Protein AF-A0A9P5PRH1-F1 (afdb_monomer)

Mean predicted aligned error: 8.96 Å

Secondary structure (DSSP, 8-state):
-PPPPSSS--EEEE-SGGG-EEEEEETTEEEEEEE-SSS-EEEEHHHHHHHHHHHHHHSS-TT--S-EEEE-TTSSEEEEEEE---

Solvent-accessible surface area (backbone atoms only — not comparable to full-atom values): 5072 Å² total; per-residue (Å²): 136,88,85,77,74,97,46,99,70,53,56,49,77,33,37,37,84,93,55,11,63,46,80,50,75,56,95,64,33,39,31,43,37,39,44,67,37,95,56,71,44,76,46,45,52,64,61,49,50,53,49,48,64,55,43,56,69,62,13,46,40,103,73,81,37,78,31,43,76,50,64,44,96,87,57,42,33,37,41,39,38,34,57,64,79,125

Foldseek 3Di:
DDDDDPDPQQKDKQQDDPRQWDWDDDDQKIKIKGFQDPGIDIDGNSVVNVCCVVQVVVCCDVPRRQWDKDADPVRRMIMTIGGNPD

Structure (mmCIF, N/CA/C/O backbone):
data_AF-A0A9P5PRH1-F1
#
_entry.id   AF-A0A9P5PRH1-F1
#
loop_
_atom_site.group_PDB
_atom_site.id
_atom_site.type_symbol
_atom_site.label_atom_id
_atom_site.label_alt_id
_atom_site.l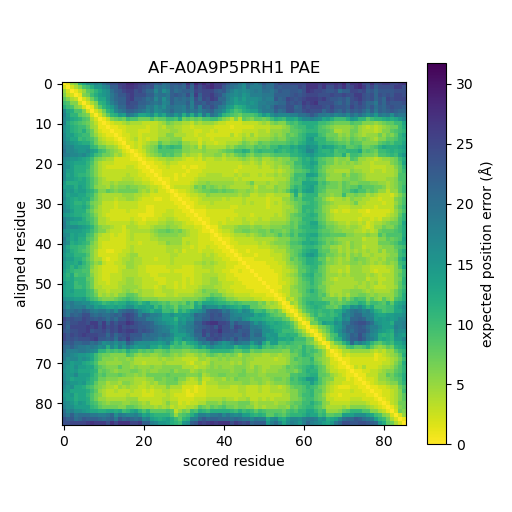abel_comp_id
_atom_site.label_asym_id
_atom_site.label_entity_id
_atom_site.label_seq_id
_atom_site.pdbx_PDB_ins_code
_atom_site.Cartn_x
_atom_site.Cartn_y
_atom_site.Cartn_z
_atom_site.occupancy
_atom_site.B_iso_or_equiv
_atom_site.auth_seq_id
_atom_site.auth_comp_id
_atom_site.auth_asym_id
_atom_site.auth_atom_id
_atom_site.pdbx_PDB_model_num
ATOM 1 N N . MET A 1 1 ? -21.847 -2.197 3.373 1.00 34.06 1 MET A N 1
ATOM 2 C CA . MET A 1 1 ? -21.938 -1.237 2.251 1.00 34.06 1 MET A CA 1
ATOM 3 C C . MET A 1 1 ? -20.530 -1.060 1.711 1.00 34.06 1 MET A C 1
ATOM 5 O O . MET A 1 1 ? -19.686 -0.590 2.460 1.00 34.06 1 MET A O 1
ATOM 9 N N . ARG A 1 2 ? -20.253 -1.540 0.492 1.00 45.53 2 ARG A N 1
ATOM 10 C CA . ARG A 1 2 ? -18.961 -1.367 -0.191 1.00 45.53 2 ARG A CA 1
ATOM 11 C C . ARG A 1 2 ? -19.085 -0.106 -1.048 1.00 45.53 2 ARG A C 1
ATOM 13 O O . ARG A 1 2 ? -19.997 -0.032 -1.867 1.00 45.53 2 ARG A O 1
ATOM 20 N N . PHE A 1 3 ? -18.262 0.902 -0.782 1.00 44.81 3 PHE A N 1
ATOM 21 C CA . PHE A 1 3 ? -18.227 2.134 -1.569 1.00 44.81 3 PHE A CA 1
ATOM 22 C C . PHE A 1 3 ? -17.288 1.917 -2.759 1.00 44.81 3 PHE A C 1
ATOM 24 O O . PHE A 1 3 ? -16.198 1.383 -2.575 1.00 44.81 3 PHE A O 1
ATOM 31 N N . PHE A 1 4 ? -17.725 2.298 -3.959 1.00 43.03 4 PHE A N 1
ATOM 32 C CA . PHE A 1 4 ? -16.907 2.273 -5.171 1.00 43.03 4 PHE A CA 1
ATOM 33 C C . PHE A 1 4 ? -16.308 3.665 -5.394 1.00 43.03 4 PHE A C 1
ATOM 35 O O . PHE A 1 4 ? -17.022 4.664 -5.266 1.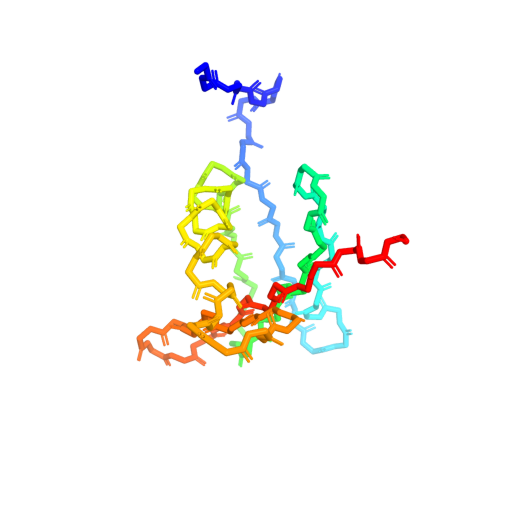00 43.03 4 PHE A O 1
ATOM 42 N N . GLY A 1 5 ? -15.011 3.730 -5.703 1.00 46.22 5 GLY A N 1
ATOM 43 C CA . GLY A 1 5 ? -14.365 4.955 -6.164 1.00 46.22 5 GLY A CA 1
ATOM 44 C C . GLY A 1 5 ? -14.999 5.429 -7.474 1.00 46.22 5 GLY A C 1
ATOM 45 O O . GLY A 1 5 ? -15.351 4.624 -8.329 1.00 46.22 5 GLY A O 1
ATOM 46 N N . GLN A 1 6 ? -15.178 6.743 -7.630 1.00 46.53 6 GLN A N 1
ATOM 47 C CA . GLN A 1 6 ? -15.852 7.359 -8.785 1.00 46.53 6 GLN A CA 1
ATOM 48 C C . GLN A 1 6 ? -15.031 7.286 -10.093 1.00 46.53 6 GLN A C 1
ATOM 50 O O . GLN A 1 6 ? -15.498 7.742 -11.133 1.00 46.53 6 GLN A O 1
ATOM 55 N N . ASN A 1 7 ? -13.816 6.735 -10.061 1.00 49.69 7 ASN A N 1
ATOM 56 C CA . ASN A 1 7 ? -12.903 6.719 -11.198 1.00 49.69 7 ASN A CA 1
ATOM 57 C C . ASN A 1 7 ? -12.696 5.282 -11.691 1.00 49.69 7 ASN A C 1
ATOM 59 O O . ASN A 1 7 ? -12.288 4.427 -10.913 1.00 49.69 7 ASN A O 1
ATOM 63 N N . ASP A 1 8 ? -12.900 5.046 -12.992 1.00 50.91 8 ASP A N 1
ATOM 64 C CA . ASP A 1 8 ? -12.645 3.757 -13.668 1.00 50.91 8 ASP A CA 1
ATOM 65 C C . ASP A 1 8 ? -11.171 3.292 -13.573 1.00 50.91 8 ASP A C 1
ATOM 67 O O . ASP A 1 8 ? -10.865 2.133 -13.838 1.00 50.91 8 ASP A O 1
ATOM 71 N N . ASN A 1 9 ? -10.262 4.181 -13.148 1.00 60.09 9 ASN A N 1
ATOM 72 C CA . ASN A 1 9 ? -8.882 3.875 -12.771 1.00 60.09 9 ASN A CA 1
ATOM 73 C C . ASN A 1 9 ? -8.743 3.898 -11.241 1.00 60.09 9 ASN A C 1
ATOM 75 O O . ASN A 1 9 ? -8.217 4.856 -10.670 1.00 60.09 9 ASN A O 1
ATOM 79 N N . ASP A 1 10 ? -9.225 2.846 -10.578 1.00 75.81 10 ASP A N 1
ATOM 80 C CA . ASP A 1 10 ? -9.179 2.671 -9.116 1.00 75.81 10 ASP A CA 1
ATOM 81 C C . ASP A 1 10 ? -7.784 2.251 -8.618 1.00 75.81 10 ASP A C 1
ATOM 83 O O . ASP A 1 10 ? -7.639 1.398 -7.748 1.00 75.81 10 ASP A O 1
ATOM 87 N N . THR A 1 11 ? -6.732 2.833 -9.190 1.00 82.19 11 THR A N 1
ATOM 88 C CA . THR A 1 11 ? -5.339 2.526 -8.863 1.00 82.19 11 THR A CA 1
ATOM 89 C C . THR A 1 11 ? -4.557 3.793 -8.564 1.00 82.19 11 THR A C 1
ATOM 91 O O . THR A 1 11 ? -4.753 4.817 -9.222 1.00 82.19 11 THR A O 1
ATOM 94 N N . PHE A 1 12 ? -3.608 3.704 -7.641 1.00 83.25 12 PHE A N 1
ATOM 95 C CA . PHE A 1 12 ? -2.593 4.723 -7.407 1.00 83.25 12 PHE A CA 1
ATOM 96 C C . PHE A 1 12 ? -1.202 4.165 -7.681 1.00 83.25 12 PHE A C 1
ATOM 98 O O . PHE A 1 12 ? -0.943 2.976 -7.504 1.00 83.25 12 PHE A O 1
ATOM 105 N N . THR A 1 13 ? -0.302 5.041 -8.119 1.00 85.50 13 THR A N 1
ATOM 106 C CA . THR A 1 13 ? 1.101 4.692 -8.333 1.00 85.50 13 THR A CA 1
ATOM 107 C C . THR A 1 13 ? 1.919 5.114 -7.124 1.00 85.50 13 THR A C 1
ATOM 109 O O . THR A 1 13 ? 1.815 6.253 -6.662 1.00 85.50 13 THR A O 1
ATOM 112 N N . ILE A 1 14 ? 2.755 4.207 -6.634 1.00 86.44 14 ILE A N 1
ATOM 113 C CA . ILE A 1 14 ? 3.794 4.493 -5.656 1.00 86.44 14 ILE A CA 1
ATOM 114 C C . ILE A 1 14 ? 5.123 4.535 -6.407 1.00 86.44 14 ILE A C 1
ATOM 116 O O . ILE A 1 14 ? 5.556 3.538 -6.991 1.00 86.44 14 ILE A O 1
ATOM 120 N N . GLY A 1 15 ? 5.750 5.711 -6.404 1.00 87.62 15 GLY A N 1
ATOM 121 C CA . GLY A 1 15 ? 7.036 5.935 -7.054 1.00 87.62 15 GLY A CA 1
ATOM 122 C C . GLY A 1 15 ? 8.182 5.180 -6.378 1.00 87.62 15 GLY A C 1
ATOM 123 O O . GLY A 1 15 ? 7.981 4.348 -5.491 1.00 87.62 15 GLY A O 1
ATOM 124 N N . THR A 1 16 ? 9.410 5.490 -6.779 1.00 87.25 16 THR A N 1
ATOM 125 C CA . THR A 1 16 ? 10.631 4.901 -6.210 1.00 87.25 16 THR A CA 1
ATOM 126 C C . THR A 1 16 ? 11.572 5.983 -5.682 1.00 87.25 16 THR A C 1
ATOM 128 O O . THR A 1 16 ? 11.365 7.186 -5.877 1.00 87.25 16 THR A O 1
ATOM 131 N N . GLY A 1 17 ? 12.618 5.569 -4.961 1.00 82.12 17 GLY A N 1
ATOM 132 C CA . GLY A 1 17 ? 13.622 6.486 -4.423 1.00 82.12 17 GLY A CA 1
ATOM 133 C C . GLY A 1 17 ? 13.045 7.437 -3.371 1.00 82.12 17 GLY A C 1
ATOM 134 O O . GLY A 1 17 ? 12.590 6.995 -2.324 1.00 82.12 17 GLY A O 1
ATOM 135 N N . VAL A 1 18 ? 13.095 8.748 -3.632 1.00 77.00 18 VAL A N 1
ATOM 136 C CA . VAL A 1 18 ? 12.686 9.792 -2.668 1.00 77.00 18 VAL A CA 1
ATOM 137 C C . VAL A 1 18 ? 11.159 9.925 -2.561 1.00 77.00 18 VAL A C 1
ATOM 139 O O . VAL A 1 18 ? 10.654 10.300 -1.509 1.00 77.00 18 VAL A O 1
ATOM 142 N N . ASN A 1 19 ? 10.419 9.581 -3.622 1.00 80.69 19 ASN A N 1
ATOM 143 C CA . ASN A 1 19 ? 8.953 9.659 -3.674 1.00 80.69 19 ASN A CA 1
ATOM 144 C C . ASN A 1 19 ? 8.323 8.257 -3.630 1.00 80.69 19 ASN A C 1
ATOM 146 O O . ASN A 1 19 ? 7.424 7.941 -4.408 1.00 80.69 19 ASN A O 1
ATOM 150 N N . ASN A 1 20 ? 8.828 7.396 -2.745 1.00 89.31 20 ASN A N 1
ATOM 151 C CA . ASN A 1 20 ? 8.403 6.000 -2.628 1.00 89.31 20 ASN A CA 1
ATOM 152 C C . ASN A 1 20 ? 7.309 5.763 -1.578 1.00 89.31 20 ASN A C 1
ATOM 154 O O . ASN A 1 20 ? 7.055 4.621 -1.205 1.00 89.31 20 ASN A O 1
ATOM 158 N N . THR A 1 21 ? 6.701 6.826 -1.056 1.00 86.31 21 THR A N 1
ATOM 159 C CA . THR A 1 21 ? 5.721 6.742 0.028 1.00 86.31 21 THR A CA 1
ATOM 160 C C . THR A 1 21 ? 4.431 7.445 -0.369 1.00 86.31 21 THR A C 1
ATOM 162 O O . THR A 1 21 ? 4.464 8.565 -0.876 1.00 86.31 21 THR A O 1
ATOM 165 N N . VAL A 1 22 ? 3.296 6.801 -0.104 1.00 86.88 22 VAL A N 1
ATOM 166 C CA . VAL A 1 22 ? 1.956 7.372 -0.270 1.00 86.88 22 VAL A CA 1
ATOM 167 C C . VAL A 1 22 ? 1.223 7.277 1.060 1.00 86.88 22 VAL A C 1
ATOM 169 O O . VAL A 1 22 ? 1.207 6.229 1.705 1.00 86.88 22 VAL A O 1
ATOM 172 N N . MET A 1 23 ? 0.615 8.386 1.470 1.00 85.75 23 MET A N 1
ATOM 173 C CA . MET A 1 23 ? -0.190 8.466 2.680 1.00 85.75 23 MET A CA 1
ATOM 174 C C . MET A 1 23 ? -1.670 8.513 2.305 1.00 85.75 23 MET A C 1
ATOM 176 O O . MET A 1 23 ? -2.086 9.370 1.523 1.00 85.75 23 MET A O 1
ATOM 180 N N . LEU A 1 24 ? -2.458 7.590 2.854 1.00 82.81 24 LEU A N 1
ATOM 181 C CA . LEU A 1 24 ? -3.888 7.454 2.572 1.00 82.81 24 LEU A CA 1
ATOM 182 C C . LEU A 1 24 ? -4.669 7.300 3.873 1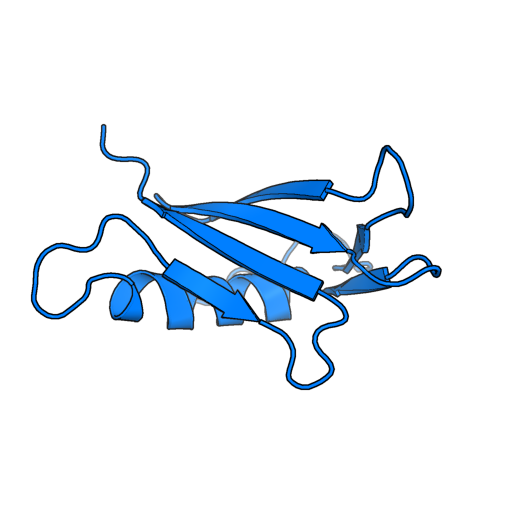.00 82.81 24 LEU A C 1
ATOM 184 O O . LEU A 1 24 ? -4.209 6.638 4.802 1.00 82.81 24 LEU A O 1
ATOM 188 N N . ALA A 1 25 ? -5.873 7.864 3.921 1.00 79.88 25 ALA A N 1
ATOM 189 C CA . ALA A 1 25 ? -6.770 7.751 5.064 1.00 79.88 25 ALA A CA 1
ATOM 190 C C . ALA A 1 25 ? -8.034 6.967 4.691 1.00 79.88 25 ALA A C 1
ATOM 192 O O . ALA A 1 25 ? -8.650 7.219 3.654 1.00 79.88 25 ALA A O 1
ATOM 193 N N . TYR A 1 26 ? -8.436 6.038 5.558 1.00 74.50 26 TYR A N 1
ATOM 194 C CA . TYR A 1 26 ? -9.672 5.268 5.435 1.00 74.50 26 TYR A CA 1
ATOM 195 C C . TYR A 1 26 ? -10.386 5.205 6.785 1.00 74.50 26 TYR A C 1
ATOM 197 O O . TYR A 1 26 ? -9.836 4.718 7.774 1.00 74.50 26 TYR A O 1
ATOM 205 N N . LYS A 1 27 ? -11.637 5.683 6.838 1.00 75.62 27 LYS A N 1
ATOM 206 C CA . LYS A 1 27 ? -12.406 5.842 8.088 1.00 75.62 27 LYS A CA 1
ATOM 207 C C . LYS A 1 27 ? -11.611 6.671 9.119 1.00 75.62 27 LYS A C 1
ATOM 209 O O . LYS A 1 27 ? -11.322 7.832 8.860 1.00 75.62 27 LYS A O 1
ATOM 214 N N . SER A 1 28 ? -11.273 6.086 10.270 1.00 73.31 28 SER A N 1
ATOM 215 C CA . SER A 1 28 ? -10.460 6.682 11.342 1.00 73.31 28 SER A CA 1
ATOM 216 C C . SER A 1 28 ? -8.995 6.221 11.323 1.00 73.31 28 SER A C 1
ATOM 218 O O . SER A 1 28 ? -8.262 6.454 12.284 1.00 73.31 28 SER A O 1
ATOM 220 N N . CYS A 1 29 ? -8.576 5.511 10.275 1.00 74.25 29 CYS A N 1
ATOM 221 C CA . CYS A 1 29 ? -7.225 4.983 10.136 1.00 74.25 29 CYS A CA 1
ATOM 222 C C . CYS A 1 29 ? -6.446 5.784 9.098 1.00 74.25 29 CYS A C 1
ATOM 224 O O . CYS A 1 29 ? -6.938 6.069 8.005 1.00 74.25 29 CYS A O 1
ATOM 226 N N . GLU A 1 30 ? -5.214 6.110 9.446 1.00 81.81 30 GLU A N 1
ATOM 227 C CA . GLU A 1 30 ? -4.223 6.692 8.558 1.00 81.81 30 GLU A CA 1
ATOM 228 C C . GLU A 1 30 ? -3.220 5.609 8.179 1.00 81.81 30 GLU A C 1
ATOM 230 O O . GLU A 1 30 ? -2.86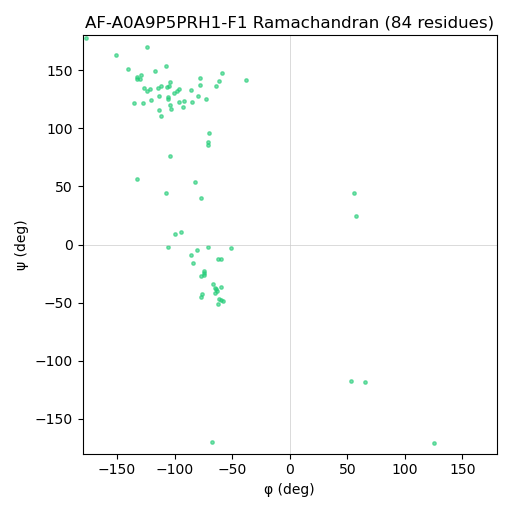5 4.769 9.006 1.00 81.81 30 GLU A O 1
ATOM 235 N N . THR A 1 31 ? -2.789 5.584 6.923 1.00 80.31 31 THR A N 1
ATOM 236 C CA . THR A 1 31 ? -1.875 4.558 6.435 1.00 80.31 31 THR A CA 1
ATOM 237 C C . THR A 1 31 ? -0.720 5.142 5.653 1.00 80.31 31 THR A C 1
ATOM 239 O O . THR A 1 31 ? -0.898 6.079 4.876 1.00 80.31 31 THR A O 1
ATOM 242 N N . PHE A 1 32 ? 0.447 4.535 5.836 1.00 86.31 32 PHE A N 1
ATOM 243 C CA . PHE A 1 32 ? 1.653 4.800 5.071 1.00 86.31 32 PHE A CA 1
ATOM 244 C C . PHE A 1 32 ? 1.954 3.576 4.219 1.00 86.31 32 PHE A C 1
ATOM 246 O O . PHE A 1 32 ? 2.304 2.519 4.746 1.00 86.31 32 PHE A O 1
ATOM 253 N N . TYR A 1 33 ? 1.798 3.719 2.908 1.00 87.12 33 TYR A N 1
ATOM 254 C CA . TYR A 1 33 ? 2.244 2.736 1.933 1.00 87.12 33 TYR A CA 1
ATOM 255 C C . TYR A 1 33 ? 3.655 3.109 1.494 1.00 87.12 33 TYR A C 1
ATOM 257 O O . TYR A 1 33 ? 3.861 4.212 0.985 1.00 87.12 33 TYR A O 1
ATOM 265 N N . VAL A 1 34 ? 4.611 2.195 1.638 1.00 89.06 34 VAL A N 1
ATOM 266 C CA . VAL A 1 34 ? 5.998 2.409 1.206 1.00 89.06 34 VAL A CA 1
ATOM 267 C C . VAL A 1 34 ? 6.394 1.359 0.176 1.00 89.06 34 VAL A C 1
ATOM 269 O O . VAL A 1 34 ? 6.324 0.159 0.443 1.00 89.06 34 VAL A O 1
ATOM 272 N N . ASN A 1 35 ? 6.843 1.822 -0.989 1.00 89.94 35 ASN A N 1
ATOM 273 C CA . ASN A 1 35 ? 7.447 1.000 -2.029 1.00 89.94 35 ASN A CA 1
ATOM 274 C C . ASN A 1 35 ? 8.948 0.821 -1.751 1.00 89.94 35 ASN A C 1
ATOM 276 O O . ASN A 1 35 ? 9.698 1.793 -1.629 1.00 89.94 35 ASN A O 1
ATOM 280 N N . GLN A 1 36 ? 9.382 -0.428 -1.629 1.00 84.69 36 GLN A N 1
ATOM 281 C CA . GLN A 1 36 ? 10.783 -0.817 -1.451 1.00 84.69 36 GLN A CA 1
ATOM 282 C C . GLN A 1 36 ? 11.383 -1.421 -2.728 1.00 84.69 36 GLN A C 1
ATOM 284 O O . GLN A 1 36 ? 12.572 -1.745 -2.750 1.00 84.69 36 GLN A O 1
ATOM 289 N N . ASP A 1 37 ? 10.586 -1.552 -3.787 1.00 84.69 37 ASP A N 1
ATOM 290 C CA . ASP A 1 37 ? 11.026 -2.035 -5.084 1.00 84.69 37 ASP A CA 1
ATOM 291 C C . ASP A 1 37 ? 11.774 -0.932 -5.867 1.00 84.69 37 ASP A C 1
ATOM 293 O O . ASP A 1 37 ? 11.413 0.250 -5.793 1.00 84.69 37 ASP A O 1
ATOM 297 N N . PRO A 1 38 ? 12.833 -1.269 -6.629 1.00 85.31 38 PRO A N 1
ATOM 298 C CA . PRO A 1 38 ? 13.428 -0.360 -7.609 1.00 85.31 38 PRO A CA 1
ATOM 299 C C . PRO A 1 38 ? 12.493 0.065 -8.757 1.00 85.31 38 PRO A C 1
ATOM 301 O O . PRO A 1 38 ? 12.859 0.995 -9.484 1.00 85.31 38 PRO A O 1
ATOM 304 N N . VAL A 1 39 ? 11.328 -0.569 -8.947 1.00 88.12 39 VAL A N 1
ATOM 305 C CA . VAL A 1 39 ? 10.314 -0.173 -9.942 1.00 88.12 39 VAL A CA 1
ATOM 306 C C . VAL A 1 39 ? 9.076 0.472 -9.319 1.00 88.12 39 VAL A C 1
ATOM 308 O O . VAL A 1 39 ? 8.734 0.235 -8.162 1.00 88.12 39 VAL A O 1
ATOM 311 N N . GLU A 1 40 ? 8.395 1.320 -10.094 1.00 86.56 40 GLU A N 1
ATOM 312 C CA . GLU A 1 40 ? 7.118 1.900 -9.673 1.00 86.56 40 GLU A CA 1
ATOM 313 C C . GLU A 1 40 ? 6.065 0.803 -9.522 1.00 86.56 40 GLU A C 1
ATOM 315 O O . GLU A 1 40 ? 5.937 -0.079 -10.375 1.00 86.56 40 GLU A O 1
ATOM 320 N N . LEU A 1 41 ? 5.289 0.885 -8.447 1.00 85.31 41 LEU A N 1
ATOM 321 C CA . LEU A 1 41 ? 4.187 -0.032 -8.193 1.00 85.31 41 LEU A CA 1
ATOM 322 C C . LEU A 1 41 ? 2.870 0.676 -8.475 1.00 85.31 41 LEU A C 1
ATOM 324 O O . LEU A 1 41 ? 2.673 1.815 -8.062 1.00 85.31 41 LEU A O 1
ATOM 328 N N . SER A 1 42 ? 1.954 -0.008 -9.151 1.00 87.12 42 SER A N 1
ATOM 329 C CA . SER A 1 42 ? 0.560 0.417 -9.256 1.00 87.12 42 SER A CA 1
ATOM 330 C C . SER A 1 42 ? -0.278 -0.486 -8.364 1.00 87.12 42 SER A C 1
ATOM 332 O O . SER A 1 42 ? -0.173 -1.709 -8.460 1.00 87.12 42 SER A O 1
ATOM 334 N N . TYR A 1 43 ? -1.067 0.111 -7.475 1.00 84.06 43 TYR A N 1
ATOM 335 C CA . TYR A 1 43 ? -1.859 -0.616 -6.491 1.00 84.06 43 TYR A CA 1
ATOM 336 C C . TYR A 1 43 ? -3.310 -0.145 -6.499 1.00 84.06 43 TYR A C 1
ATOM 338 O O . TYR A 1 43 ? -3.581 1.043 -6.669 1.00 84.06 43 TYR A O 1
ATOM 346 N N . CYS A 1 44 ? -4.248 -1.073 -6.322 1.00 86.94 44 CYS A N 1
ATOM 347 C CA . CYS A 1 44 ? -5.676 -0.777 -6.337 1.00 86.94 44 CYS A CA 1
ATOM 348 C C . CYS A 1 44 ? -6.125 -0.144 -5.013 1.00 86.94 44 CYS A C 1
ATOM 350 O O . CYS A 1 44 ? -5.769 -0.625 -3.934 1.00 86.94 44 CYS A O 1
ATOM 352 N N . PHE A 1 45 ? -6.965 0.890 -5.071 1.00 82.44 45 PHE A N 1
ATOM 353 C CA . PHE A 1 45 ? -7.576 1.466 -3.872 1.00 82.44 45 PHE A CA 1
ATOM 354 C C . PHE A 1 45 ? -8.540 0.485 -3.203 1.00 82.44 45 PHE A C 1
ATOM 356 O O . PHE A 1 45 ? -8.609 0.474 -1.976 1.00 82.44 45 PHE A O 1
ATOM 363 N N . HIS A 1 46 ? -9.252 -0.353 -3.966 1.00 81.56 46 HIS A N 1
ATOM 364 C CA . HIS A 1 46 ? -10.109 -1.390 -3.389 1.00 81.56 46 HIS A CA 1
ATOM 365 C C . HIS A 1 46 ? -9.322 -2.415 -2.568 1.00 81.56 46 HIS A C 1
ATOM 367 O O . HIS A 1 46 ? -9.652 -2.642 -1.406 1.00 81.56 46 HIS A O 1
ATOM 373 N N . ASP A 1 47 ? -8.258 -2.980 -3.144 1.00 82.06 47 ASP A N 1
ATOM 374 C CA . ASP A 1 47 ? -7.417 -3.967 -2.459 1.00 82.06 47 ASP A CA 1
ATOM 375 C C . ASP A 1 47 ? -6.734 -3.336 -1.242 1.00 82.06 47 ASP A C 1
ATOM 377 O O . ASP A 1 47 ? -6.697 -3.932 -0.167 1.00 82.06 47 ASP A O 1
ATOM 381 N N . TRP A 1 48 ? -6.275 -2.086 -1.367 1.00 83.12 48 TRP A N 1
ATOM 382 C CA . TRP A 1 48 ? -5.758 -1.327 -0.230 1.00 83.12 48 TRP A CA 1
ATOM 383 C C . TRP A 1 48 ? -6.819 -1.159 0.859 1.00 83.12 48 TRP A C 1
ATOM 385 O O . TRP A 1 48 ? -6.535 -1.443 2.018 1.00 83.12 48 TRP A O 1
ATOM 395 N N . ALA A 1 49 ? -8.041 -0.751 0.519 1.00 79.50 49 ALA A N 1
ATOM 396 C CA . ALA A 1 49 ? -9.107 -0.566 1.497 1.00 79.50 49 ALA A CA 1
ATOM 397 C C . ALA A 1 49 ? -9.498 -1.886 2.179 1.00 79.50 49 ALA A C 1
ATOM 399 O O . ALA A 1 49 ? -9.729 -1.885 3.386 1.00 79.50 49 ALA A O 1
ATOM 400 N N . ASP A 1 50 ? -9.520 -3.002 1.446 1.00 81.38 50 ASP A N 1
ATOM 401 C CA . ASP A 1 50 ? -9.758 -4.339 2.000 1.00 81.38 50 ASP A CA 1
ATOM 402 C C . ASP A 1 50 ? -8.620 -4.755 2.954 1.00 81.38 50 ASP A C 1
ATOM 404 O O . ASP A 1 50 ? -8.887 -5.261 4.047 1.00 81.38 50 ASP A O 1
ATOM 408 N N . VAL A 1 51 ? -7.355 -4.478 2.602 1.00 79.12 51 VAL A N 1
ATOM 409 C CA . VAL A 1 51 ? -6.210 -4.678 3.507 1.00 79.12 51 VAL A CA 1
ATOM 410 C C . VAL A 1 51 ? -6.361 -3.806 4.745 1.00 79.12 51 VAL A C 1
ATOM 412 O O . VAL A 1 51 ? -6.211 -4.311 5.851 1.00 79.12 51 VAL A O 1
ATOM 415 N N . VAL A 1 52 ? -6.696 -2.524 4.608 1.00 77.62 52 VAL A N 1
ATOM 416 C CA . VAL A 1 52 ? -6.876 -1.630 5.758 1.00 77.62 52 VAL A CA 1
ATOM 417 C C . VAL A 1 52 ? -8.059 -2.059 6.617 1.00 77.62 52 VAL A C 1
ATOM 419 O O . VAL A 1 52 ? -7.944 -2.001 7.832 1.00 77.62 52 VAL A O 1
ATOM 422 N N . ASP A 1 53 ? -9.163 -2.541 6.051 1.00 76.69 53 ASP A N 1
ATOM 423 C CA . ASP A 1 53 ? -10.318 -3.021 6.823 1.00 76.69 53 ASP A CA 1
ATOM 424 C C . ASP A 1 53 ? -10.064 -4.390 7.474 1.00 76.69 53 ASP A C 1
ATOM 426 O O . ASP A 1 53 ? -10.662 -4.691 8.502 1.00 76.69 53 ASP A O 1
ATOM 430 N N . TYR A 1 54 ? -9.152 -5.207 6.936 1.00 74.06 54 TYR A N 1
ATOM 431 C CA . TYR A 1 54 ? -8.662 -6.419 7.601 1.00 74.06 54 TYR A CA 1
ATOM 432 C C . TYR A 1 54 ? -7.654 -6.084 8.703 1.00 74.06 54 TYR A C 1
ATOM 434 O O . TY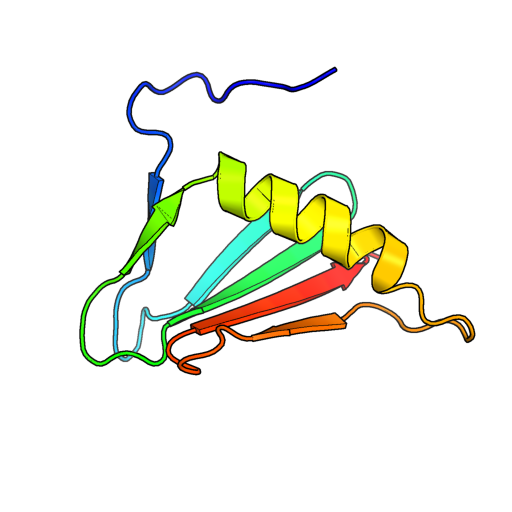R A 1 54 ? -7.710 -6.623 9.808 1.00 74.06 54 TYR A O 1
ATOM 442 N N . VAL A 1 55 ? -6.722 -5.185 8.406 1.00 69.31 55 VAL A N 1
ATOM 443 C CA . VAL A 1 55 ? -5.606 -4.830 9.273 1.00 69.31 55 VAL A CA 1
ATOM 444 C C . VAL A 1 55 ? -6.098 -3.935 10.405 1.00 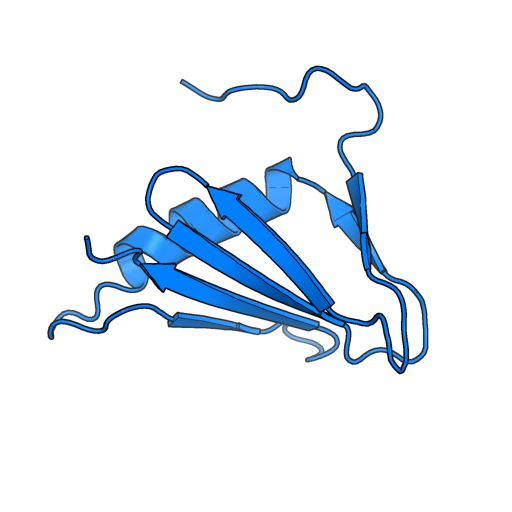69.31 55 VAL A C 1
ATOM 446 O O . VAL A 1 55 ? -5.767 -4.228 11.534 1.00 69.31 55 VAL A O 1
ATOM 449 N N . ALA A 1 56 ? -6.958 -2.938 10.193 1.00 66.38 56 ALA A N 1
ATOM 450 C CA . ALA A 1 56 ? -7.416 -1.997 11.226 1.00 66.38 56 ALA A CA 1
ATOM 451 C C . ALA A 1 56 ? -8.102 -2.637 12.459 1.00 66.38 56 ALA A C 1
ATOM 453 O O . ALA A 1 56 ? -7.698 -2.312 13.577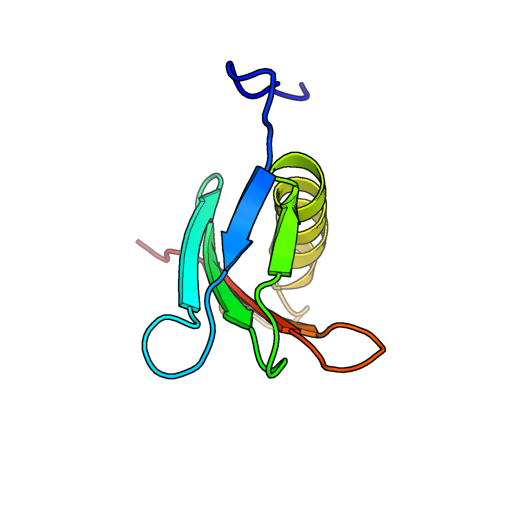 1.00 66.38 56 ALA A O 1
ATOM 454 N N . PRO A 1 57 ? -9.084 -3.554 12.335 1.00 59.53 57 PRO A N 1
ATOM 455 C CA . PRO A 1 57 ? -9.663 -4.239 13.490 1.00 59.53 57 PRO A CA 1
ATOM 456 C C . PRO A 1 57 ? -8.733 -5.310 14.078 1.00 59.53 57 PRO A C 1
ATOM 458 O O . PRO A 1 57 ? -8.807 -5.562 15.275 1.00 59.53 57 PRO A O 1
ATOM 461 N N . ASN A 1 58 ? -7.821 -5.890 13.286 1.00 53.47 58 ASN A N 1
ATOM 462 C CA . ASN A 1 58 ? -6.786 -6.813 13.779 1.00 53.47 58 ASN A CA 1
ATOM 463 C C . ASN A 1 58 ? -5.512 -6.095 14.289 1.00 53.47 58 ASN A C 1
ATOM 465 O O . ASN A 1 58 ? -4.644 -6.720 14.894 1.00 53.47 58 ASN A O 1
ATOM 469 N N . CYS A 1 59 ? -5.402 -4.783 14.069 1.00 48.47 59 CYS A N 1
ATOM 470 C CA . CYS A 1 59 ? -4.364 -3.878 14.572 1.00 48.47 59 CYS A CA 1
ATOM 471 C C . CYS A 1 59 ? -4.668 -3.392 15.972 1.00 48.47 59 CYS A C 1
ATOM 473 O O . CYS A 1 59 ? -3.767 -2.929 16.663 1.00 48.47 59 CYS A O 1
ATOM 475 N N . GLN A 1 60 ? -5.908 -3.554 16.430 1.00 47.38 60 GLN A N 1
ATOM 476 C CA . GLN A 1 60 ? -6.134 -3.689 17.852 1.00 47.38 60 GLN A CA 1
ATOM 477 C C . GLN A 1 60 ? -5.584 -5.059 18.237 1.00 47.38 60 GLN A C 1
ATOM 479 O O . GLN A 1 60 ? -6.304 -6.055 18.268 1.00 47.38 60 GLN A O 1
ATOM 484 N N . SER A 1 61 ? -4.275 -5.117 18.512 1.00 43.94 61 SER A N 1
ATOM 485 C CA . SER A 1 61 ? -3.729 -6.168 19.369 1.00 43.94 61 SER A CA 1
ATOM 486 C C . SER A 1 61 ? -4.742 -6.413 20.482 1.00 43.94 61 SER A C 1
ATOM 488 O O . SER A 1 61 ? -5.302 -5.458 21.030 1.00 43.94 61 SER A O 1
ATOM 490 N N . THR A 1 62 ? -4.921 -7.669 20.878 1.00 49.47 62 THR A N 1
ATOM 491 C CA . THR A 1 62 ? -5.649 -8.045 22.098 1.00 49.47 62 THR A CA 1
ATOM 492 C C . THR A 1 62 ? -5.157 -7.293 23.357 1.00 49.47 62 THR A C 1
ATOM 494 O O . THR A 1 62 ? -5.737 -7.457 24.427 1.00 49.47 62 THR A O 1
ATOM 497 N N . GLN A 1 63 ? -4.121 -6.446 23.236 1.00 50.53 63 GLN A N 1
ATOM 498 C CA . GLN A 1 63 ? -3.544 -5.544 24.228 1.00 50.53 63 GLN A CA 1
AT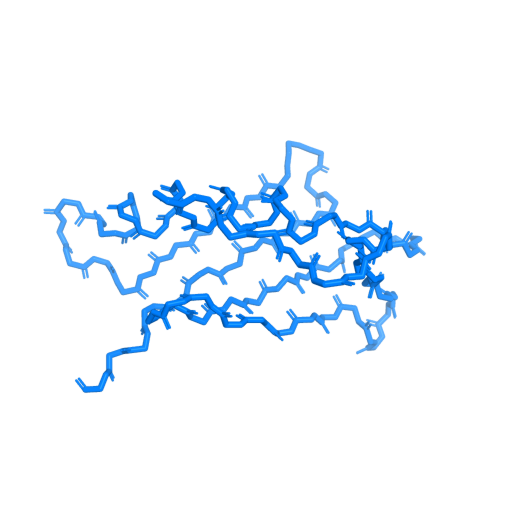OM 499 C C . GLN A 1 63 ? -3.298 -4.091 23.725 1.00 50.53 63 GLN A C 1
ATOM 501 O O . GLN A 1 63 ? -2.173 -3.608 23.823 1.00 50.53 63 GLN A O 1
ATOM 506 N N . ASN A 1 64 ? -4.294 -3.349 23.220 1.00 52.03 64 ASN A N 1
ATOM 507 C CA . ASN A 1 64 ? -4.160 -1.891 22.965 1.00 52.03 64 ASN A CA 1
ATOM 508 C C . ASN A 1 64 ? -2.982 -1.478 22.040 1.00 52.03 64 ASN A C 1
ATOM 510 O O . ASN A 1 64 ? -2.261 -0.522 22.330 1.00 52.03 64 ASN A O 1
ATOM 514 N N . ALA A 1 65 ? -2.749 -2.170 20.921 1.00 51.72 65 ALA A N 1
ATOM 515 C CA . ALA A 1 65 ? -1.771 -1.676 19.944 1.00 51.72 65 ALA A CA 1
ATOM 516 C C . ALA A 1 65 ? -2.396 -0.571 19.078 1.00 51.72 65 ALA A C 1
ATOM 518 O O . ALA A 1 65 ? -3.466 -0.734 18.501 1.00 51.72 65 ALA A O 1
ATOM 519 N N . HIS A 1 66 ? -1.716 0.570 19.005 1.00 58.75 66 HIS A N 1
ATOM 520 C CA . HIS A 1 66 ? -2.114 1.759 18.252 1.00 58.75 66 HIS A CA 1
ATOM 521 C C . HIS A 1 66 ? -1.727 1.646 16.765 1.00 58.75 66 HIS A C 1
ATOM 523 O O . HIS A 1 66 ? -1.020 2.504 16.236 1.00 58.75 66 HIS A O 1
ATOM 529 N N . GLY A 1 67 ? -2.143 0.566 16.095 1.00 62.53 67 GLY A N 1
ATOM 530 C CA . GLY A 1 67 ? -1.846 0.328 14.679 1.00 62.53 67 GLY A CA 1
ATOM 531 C C . GLY A 1 67 ? -1.175 -1.015 14.387 1.00 62.53 67 GLY A C 1
ATOM 532 O O . GLY A 1 67 ? -1.064 -1.876 15.259 1.00 62.53 67 GLY A O 1
ATOM 533 N N . GLY A 1 68 ? -0.719 -1.195 13.147 1.00 70.88 68 GLY A N 1
ATOM 534 C CA . GLY A 1 68 ? -0.027 -2.411 12.718 1.00 70.88 68 GLY A CA 1
ATOM 535 C C . GLY A 1 68 ? 0.468 -2.372 11.278 1.00 70.88 68 GLY A C 1
ATOM 536 O O . GLY A 1 68 ? 0.333 -1.373 10.576 1.00 70.88 68 GLY A O 1
ATOM 537 N N . LEU A 1 69 ? 1.144 -3.448 10.882 1.00 76.50 69 LEU A N 1
ATOM 538 C CA . LEU A 1 69 ? 1.988 -3.499 9.693 1.00 76.50 69 LEU A CA 1
ATOM 539 C C . LEU A 1 69 ? 1.586 -4.689 8.821 1.00 76.50 69 LEU A C 1
ATOM 541 O O . LEU A 1 69 ? 1.641 -5.833 9.270 1.00 76.50 69 LEU A O 1
ATOM 545 N N . CYS A 1 70 ? 1.221 -4.417 7.574 1.00 78.50 70 CYS A N 1
ATOM 546 C CA . CYS A 1 70 ? 1.048 -5.424 6.537 1.00 78.50 70 CYS A CA 1
ATOM 547 C C . CYS A 1 70 ? 2.258 -5.359 5.608 1.00 78.50 70 CYS A C 1
ATOM 549 O O . CYS A 1 70 ? 2.541 -4.309 5.041 1.00 78.50 70 CYS A O 1
ATOM 551 N N . VAL A 1 71 ? 2.997 -6.457 5.489 1.00 81.81 71 VAL A N 1
ATOM 552 C CA . VAL A 1 71 ? 4.167 -6.558 4.611 1.00 81.81 71 VAL A CA 1
ATOM 553 C C . VAL A 1 71 ? 3.815 -7.530 3.499 1.00 81.81 71 VAL A C 1
ATOM 555 O O . VAL A 1 71 ? 3.231 -8.577 3.777 1.00 81.81 71 VAL A O 1
ATOM 558 N N . ALA A 1 72 ? 4.168 -7.188 2.265 1.00 80.62 72 ALA A N 1
ATOM 559 C CA . ALA A 1 72 ? 4.048 -8.107 1.144 1.00 80.62 72 ALA A CA 1
ATOM 560 C C . ALA A 1 72 ? 4.880 -9.377 1.389 1.00 80.62 72 ALA A C 1
ATOM 562 O O . ALA A 1 72 ? 5.950 -9.312 2.002 1.00 80.62 72 ALA A O 1
ATOM 563 N N . ASP A 1 73 ? 4.436 -10.526 0.880 1.00 79.44 73 ASP A N 1
ATOM 564 C CA . ASP A 1 73 ? 5.166 -11.794 1.045 1.00 79.44 73 ASP A CA 1
ATOM 565 C C . ASP A 1 73 ? 6.583 -11.732 0.447 1.00 79.44 73 ASP A C 1
ATOM 567 O O . ASP A 1 73 ? 7.544 -12.259 1.014 1.00 79.44 73 ASP A O 1
ATOM 571 N N . ASP A 1 74 ? 6.722 -11.026 -0.674 1.00 81.50 74 ASP A N 1
ATOM 572 C CA . ASP A 1 74 ? 7.987 -10.727 -1.354 1.00 81.50 74 ASP A CA 1
ATOM 573 C C . ASP A 1 74 ? 8.763 -9.552 -0.732 1.00 81.50 74 ASP A C 1
ATOM 575 O O . ASP A 1 74 ? 9.901 -9.285 -1.123 1.00 81.50 74 ASP A O 1
ATOM 579 N N . ARG A 1 75 ? 8.179 -8.881 0.270 1.00 81.94 75 ARG A N 1
ATOM 580 C CA . ARG A 1 75 ? 8.717 -7.702 0.967 1.00 81.94 75 ARG A CA 1
ATOM 581 C C . ARG A 1 75 ? 9.022 -6.525 0.040 1.00 81.94 75 ARG A C 1
ATOM 583 O O . ARG A 1 75 ? 9.850 -5.684 0.381 1.00 81.94 75 ARG A O 1
ATOM 590 N N . GLN A 1 76 ? 8.361 -6.446 -1.110 1.00 83.94 76 GLN A N 1
ATOM 591 C CA . GLN A 1 76 ? 8.527 -5.324 -2.037 1.00 83.94 76 GLN A CA 1
ATOM 592 C C . GLN A 1 76 ? 7.837 -4.054 -1.538 1.00 83.94 76 GLN A C 1
ATOM 594 O O . GLN A 1 76 ? 8.207 -2.947 -1.922 1.00 83.94 76 GLN A O 1
ATOM 599 N N . TRP A 1 77 ? 6.845 -4.188 -0.662 1.00 83.50 77 TRP A N 1
ATOM 600 C CA . TRP A 1 77 ? 6.152 -3.061 -0.060 1.00 83.50 77 TRP A CA 1
ATOM 601 C C . TRP A 1 77 ? 5.615 -3.408 1.323 1.00 83.50 77 TRP A C 1
ATOM 603 O O . TRP A 1 77 ? 5.482 -4.576 1.705 1.00 83.50 77 TRP A O 1
ATOM 613 N N . PHE A 1 78 ? 5.284 -2.366 2.078 1.00 85.12 78 PHE A N 1
ATOM 614 C CA . PHE A 1 78 ? 4.521 -2.506 3.307 1.00 85.12 78 PHE A CA 1
ATOM 615 C C . PHE A 1 78 ? 3.504 -1.375 3.463 1.00 85.12 78 PHE A C 1
ATOM 617 O O . PHE A 1 78 ? 3.715 -0.252 3.001 1.00 85.12 78 PHE A O 1
ATOM 624 N N . ILE A 1 79 ? 2.407 -1.687 4.148 1.00 84.88 79 ILE A N 1
ATOM 625 C CA . ILE A 1 79 ? 1.376 -0.751 4.582 1.00 84.88 79 ILE A CA 1
ATOM 626 C C . ILE A 1 79 ? 1.415 -0.708 6.103 1.00 84.88 79 ILE A C 1
ATOM 628 O O . ILE A 1 79 ? 1.128 -1.699 6.777 1.00 84.88 79 ILE A O 1
ATOM 632 N N . GLN A 1 80 ? 1.755 0.448 6.654 1.00 83.69 80 GLN A N 1
ATOM 633 C CA . GLN A 1 80 ? 1.624 0.707 8.079 1.00 83.69 80 GLN A CA 1
ATOM 634 C C . GLN A 1 80 ? 0.306 1.429 8.334 1.00 83.69 80 GLN A C 1
ATOM 636 O O . GLN A 1 80 ? 0.084 2.503 7.790 1.00 83.69 80 GLN A O 1
ATOM 641 N N . VAL A 1 81 ? -0.547 0.862 9.179 1.00 80.25 81 VAL A N 1
ATOM 642 C CA . VAL A 1 81 ? -1.808 1.455 9.626 1.00 80.25 81 VAL A CA 1
ATOM 643 C C . VAL A 1 81 ? -1.604 2.054 11.011 1.00 80.25 81 VAL A C 1
ATOM 645 O O . VAL A 1 81 ? -1.096 1.386 11.909 1.00 80.25 81 VAL A O 1
ATOM 648 N N . GLN A 1 82 ? -2.023 3.298 11.198 1.00 72.31 82 GLN A N 1
ATOM 649 C CA . GLN A 1 82 ? -2.089 3.975 12.486 1.00 72.31 82 GLN A CA 1
ATOM 650 C C . GLN A 1 82 ? -3.532 4.413 12.734 1.00 72.31 82 GLN A C 1
ATOM 652 O O . GLN A 1 82 ? -4.206 4.956 11.857 1.00 72.31 82 GLN A O 1
ATOM 657 N N . THR A 1 83 ? -4.039 4.158 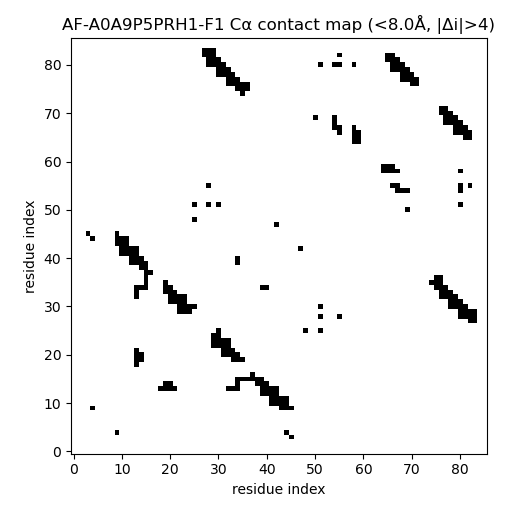13.936 1.00 66.69 83 THR A N 1
ATOM 658 C CA . THR A 1 83 ? -5.322 4.727 14.352 1.00 66.69 83 THR A CA 1
ATOM 659 C C . THR A 1 83 ? -5.114 6.211 14.608 1.00 66.69 83 THR A C 1
ATOM 661 O O . THR A 1 83 ? -4.272 6.551 15.442 1.00 66.69 83 THR A O 1
ATOM 664 N N . ASN A 1 84 ? -5.893 7.082 13.964 1.00 60.47 84 ASN A N 1
ATOM 665 C CA . ASN A 1 84 ? -5.961 8.476 14.388 1.00 60.47 84 ASN A CA 1
ATOM 666 C C . ASN A 1 84 ? -6.717 8.504 15.721 1.00 60.47 84 ASN A C 1
ATOM 668 O O . ASN A 1 84 ? -7.945 8.569 15.765 1.00 60.47 84 ASN A O 1
ATOM 672 N N . ALA A 1 85 ? -5.974 8.345 16.816 1.00 50.56 85 ALA A N 1
ATOM 673 C CA . ALA A 1 85 ? -6.475 8.629 18.145 1.00 50.56 85 ALA A CA 1
ATOM 674 C C . ALA A 1 85 ? -6.611 10.151 18.236 1.00 50.56 85 ALA A C 1
ATOM 676 O O . ALA A 1 85 ? -5.624 10.854 18.449 1.00 50.56 85 ALA A O 1
ATOM 677 N N . GLN A 1 86 ? -7.822 10.649 17.984 1.00 38.84 86 GLN A N 1
ATOM 678 C CA . GLN A 1 86 ? -8.223 11.947 18.516 1.00 38.84 86 GLN A CA 1
ATOM 679 C C . GLN A 1 86 ? -8.496 11.812 20.011 1.00 38.84 86 GLN A C 1
ATOM 681 O O . GLN A 1 86 ? -9.140 10.809 20.398 1.00 38.84 86 GLN A O 1
#

pLDDT: mean 72.99, std 15.11, range [34.06, 89.94]

Sequence (86 aa):
MRFFGQNDNDTFTIGTGVNNTVMLAYKSCETFYVNQDPVELSYCFHDWADVVDYVAPNCQSTQNAHGGLCVADDRQWFIQVQTNAQ

Radius of gyration: 13.27 Å; Cα contacts (8 Å, |Δi|>4): 142; chains: 1; bounding box: 36×24×38 Å

Organism: NCBI:txid206335

Nearest PDB structures (foldseek):
  7c5z-assembly1_B  TM=3.465E-01  e=1.196E+00  Sprivivirus cyprinus
  7c5z-assembly1_A  TM=3.367E-01  e=1.590E+00  Sprivivirus cyprinus
  8qqi-assembly1_A  TM=3.438E-01  e=2.511E+00  Escherichia coli
  4tma-assembly1_A  TM=3.839E-01  e=7.012E+00  Escherichia coli str. K-12 substr. MC4100
  7sgd-assembly1_A  TM=3.361E-01  e=8.810E+00  Mammarenavirus lassaense